Protein AF-A0A7I0J7G5-F1 (afdb_monomer_lite)

Secondary structure (DSSP, 8-state):
-PPPHHHHTT-SSHHHHHTGGG-TTSPPPSS--EEEEE-TTT--EEEEEE---HHHHHHHHHHHHHHHHHHHHS-HHHHHHHHHHHHHHHHHTTT-

pLDDT: mean 90.43, std 8.4, range [61.47, 98.62]

Structure (mmCIF, N/CA/C/O backbone):
data_AF-A0A7I0J7G5-F1
#
_entry.id   AF-A0A7I0J7G5-F1
#
loop_
_atom_site.group_PDB
_atom_site.id
_atom_site.type_symbol
_atom_site.label_atom_id
_atom_site.label_alt_id
_atom_site.label_comp_id
_atom_site.label_asym_id
_atom_site.label_entity_id
_atom_site.label_seq_id
_atom_site.pdbx_PDB_ins_code
_atom_site.Cartn_x
_atom_site.Cartn_y
_atom_site.Cartn_z
_atom_site.occupancy
_atom_site.B_iso_or_equiv
_atom_site.auth_seq_id
_atom_site.auth_comp_id
_atom_site.auth_asym_id
_atom_site.auth_atom_id
_atom_site.pdbx_PDB_model_num
ATOM 1 N N . MET A 1 1 ? -14.094 -3.064 1.791 1.00 61.47 1 MET A N 1
ATOM 2 C CA . MET A 1 1 ? -14.409 -2.665 3.172 1.00 61.47 1 MET A CA 1
ATOM 3 C C . MET A 1 1 ? -13.871 -1.263 3.379 1.00 61.47 1 MET A C 1
ATOM 5 O O . MET A 1 1 ? -12.676 -1.076 3.172 1.00 61.47 1 MET A O 1
ATOM 9 N N . PRO A 1 2 ? -14.724 -0.264 3.639 1.00 71.75 2 PRO A N 1
ATOM 10 C CA . PRO A 1 2 ? -14.260 1.093 3.895 1.00 71.75 2 PRO A CA 1
ATOM 11 C C . PRO A 1 2 ? -13.557 1.175 5.256 1.00 71.75 2 PRO A C 1
ATOM 13 O O . PRO A 1 2 ? -13.876 0.420 6.171 1.00 71.75 2 PRO A O 1
ATOM 16 N N . LEU A 1 3 ? -12.608 2.103 5.383 1.00 83.00 3 LEU A N 1
ATOM 17 C CA . LEU A 1 3 ? -12.076 2.493 6.689 1.00 83.00 3 LEU A CA 1
ATOM 18 C C . LEU A 1 3 ? -13.213 3.068 7.547 1.00 83.00 3 LEU A C 1
ATOM 20 O O . LEU A 1 3 ? -14.115 3.727 7.021 1.00 83.00 3 LEU A O 1
ATOM 24 N N . CYS A 1 4 ? -13.184 2.824 8.856 1.00 86.75 4 CYS A N 1
ATOM 25 C CA . CYS A 1 4 ? -14.240 3.278 9.755 1.00 86.75 4 CYS A CA 1
ATOM 26 C C . CYS A 1 4 ? -14.079 4.770 10.091 1.00 86.75 4 CYS A C 1
ATOM 28 O O . CYS A 1 4 ? -12.976 5.324 10.050 1.00 86.75 4 CYS A O 1
ATOM 30 N N . LEU A 1 5 ? -15.183 5.421 10.484 1.00 88.50 5 LEU A N 1
ATOM 31 C CA . LEU A 1 5 ? -15.198 6.841 10.859 1.00 88.50 5 LEU A CA 1
ATOM 32 C C . LEU A 1 5 ? -14.127 7.213 11.907 1.00 88.50 5 LEU A C 1
ATOM 34 O O . LEU A 1 5 ? -13.498 8.256 11.727 1.00 88.50 5 LEU A O 1
ATOM 38 N N . PRO A 1 6 ? -13.851 6.395 12.947 1.00 91.19 6 PRO A N 1
ATOM 39 C CA . PRO A 1 6 ? -12.790 6.697 13.905 1.00 91.19 6 PRO A CA 1
ATOM 40 C C . PRO A 1 6 ? -11.401 6.889 13.290 1.00 91.19 6 PRO A C 1
ATOM 42 O O . PRO A 1 6 ? -10.641 7.710 13.794 1.00 91.19 6 PRO A O 1
ATOM 45 N N . MET A 1 7 ? -11.088 6.193 12.190 1.00 89.50 7 MET A N 1
ATOM 46 C CA . MET A 1 7 ? -9.806 6.333 11.497 1.00 89.50 7 MET A CA 1
ATOM 47 C C . MET A 1 7 ? -9.762 7.574 10.600 1.00 89.50 7 MET A C 1
ATOM 49 O O . MET A 1 7 ? -8.748 8.259 10.553 1.00 89.50 7 MET A O 1
ATOM 53 N N . ILE A 1 8 ? -10.852 7.885 9.894 1.00 90.94 8 ILE A N 1
ATOM 54 C CA . ILE A 1 8 ? -10.827 8.929 8.855 1.00 90.94 8 ILE A CA 1
ATOM 55 C C . ILE A 1 8 ? -11.224 10.326 9.350 1.00 90.94 8 ILE A C 1
ATOM 57 O O . ILE A 1 8 ? -10.908 11.309 8.689 1.00 90.94 8 ILE A O 1
ATOM 61 N N . ARG A 1 9 ? -11.891 10.449 10.507 1.00 90.06 9 ARG A N 1
ATOM 62 C CA . ARG A 1 9 ? -12.467 11.724 10.994 1.00 90.06 9 ARG A CA 1
ATOM 63 C C . ARG A 1 9 ? -11.448 12.833 11.292 1.00 90.06 9 ARG A C 1
ATOM 65 O O . ARG A 1 9 ? -11.844 13.989 11.400 1.00 90.06 9 ARG A O 1
ATOM 72 N N . HIS A 1 10 ? -10.173 12.489 11.469 1.00 90.25 10 HIS A N 1
ATOM 73 C CA . HIS A 1 10 ? -9.103 13.439 11.799 1.00 90.25 10 HIS A CA 1
ATOM 74 C C . HIS A 1 10 ? -8.096 13.653 10.660 1.00 90.25 10 HIS A C 1
ATOM 76 O O . HIS A 1 10 ? -7.209 14.491 10.802 1.00 90.25 10 HIS A O 1
ATOM 82 N N . LEU A 1 11 ? -8.242 12.934 9.543 1.00 92.31 11 LEU A N 1
ATOM 83 C CA . LEU A 1 11 ? -7.386 13.100 8.370 1.00 92.31 11 LEU A CA 1
ATOM 84 C C . LEU A 1 11 ? -7.754 14.406 7.658 1.00 92.31 11 LEU A C 1
ATOM 86 O O . LEU A 1 11 ? -8.934 14.749 7.555 1.00 92.31 11 LEU A O 1
ATOM 90 N N . LYS A 1 12 ? -6.768 15.120 7.115 1.00 92.38 12 LYS A N 1
ATOM 91 C CA . LYS A 1 12 ? -7.003 16.276 6.234 1.00 92.38 12 LYS A CA 1
ATOM 92 C C . LYS A 1 12 ? -7.524 15.814 4.873 1.00 92.38 12 LYS A C 1
ATOM 94 O O . LYS A 1 12 ? -8.307 16.531 4.254 1.00 92.38 12 LYS A O 1
ATOM 99 N N . SER A 1 13 ? -7.137 14.609 4.442 1.00 89.19 13 SER A N 1
ATOM 100 C CA . SER A 1 13 ? -7.524 14.007 3.154 1.00 89.19 13 SER A CA 1
ATOM 101 C C . SER A 1 13 ? -8.378 12.727 3.305 1.00 89.19 13 SER A C 1
ATOM 103 O O . SER A 1 13 ? -7.988 11.668 2.809 1.00 89.19 13 SER A O 1
ATOM 105 N N . PRO A 1 14 ? -9.554 12.758 3.962 1.00 88.00 14 PRO A N 1
ATOM 106 C CA . PRO A 1 14 ? -10.298 11.544 4.325 1.00 88.00 14 PRO A CA 1
ATOM 107 C C . PRO A 1 14 ? -10.771 10.715 3.119 1.00 88.00 14 PRO A C 1
ATOM 109 O O . PRO A 1 14 ? -10.777 9.484 3.184 1.00 88.00 14 PRO A O 1
ATOM 112 N N . ASP A 1 15 ? -11.110 11.358 1.998 1.00 85.94 15 ASP A N 1
ATOM 113 C CA . ASP A 1 15 ? -11.573 10.673 0.783 1.00 85.94 15 ASP A CA 1
ATOM 114 C C . ASP A 1 15 ? -10.480 9.816 0.128 1.00 85.94 15 ASP 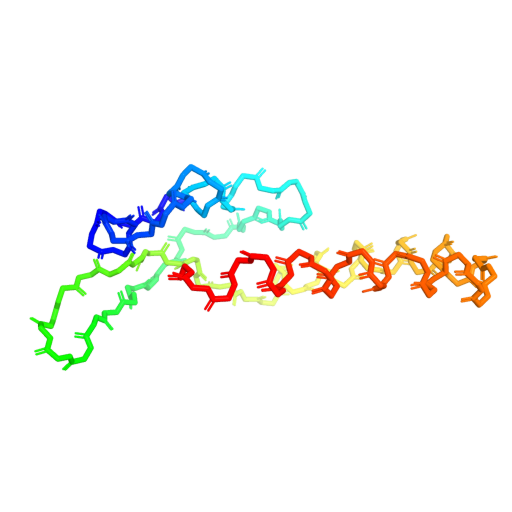A C 1
ATOM 116 O O . ASP A 1 15 ? -10.767 8.733 -0.396 1.00 85.94 15 ASP A O 1
ATOM 120 N N . LEU A 1 16 ? -9.221 10.273 0.195 1.00 83.81 16 LEU A N 1
ATOM 121 C CA . LEU A 1 16 ? -8.064 9.557 -0.346 1.00 83.81 16 LEU A CA 1
ATOM 122 C C . LEU A 1 16 ? -7.905 8.198 0.345 1.00 83.81 16 LEU A C 1
ATOM 124 O O . LEU A 1 16 ? -7.762 7.167 -0.315 1.00 83.81 16 LEU A O 1
ATOM 128 N N . PHE A 1 17 ? -7.999 8.188 1.675 1.00 81.44 17 PHE A N 1
ATOM 129 C CA . PHE A 1 17 ? -7.810 6.987 2.486 1.00 81.44 17 PHE A CA 1
ATOM 130 C C . PHE A 1 17 ? -9.075 6.122 2.573 1.00 81.44 17 PHE A C 1
ATOM 132 O O . PHE A 1 17 ? -8.990 4.893 2.543 1.00 81.44 17 PHE A O 1
ATOM 139 N N . GLY A 1 18 ? -10.270 6.723 2.579 1.00 79.00 18 GLY A N 1
ATOM 140 C CA . GLY A 1 18 ? -11.541 5.989 2.600 1.00 79.00 18 GLY A CA 1
ATOM 141 C C . GLY A 1 18 ? -11.752 5.095 1.368 1.00 79.00 18 GLY A C 1
ATOM 142 O O . GLY A 1 18 ? -12.416 4.054 1.439 1.00 79.00 18 GLY A O 1
ATOM 143 N N . ALA A 1 19 ? -11.140 5.454 0.236 1.00 75.88 19 ALA A N 1
ATOM 144 C CA . ALA A 1 19 ? -11.251 4.731 -1.025 1.00 75.88 19 ALA A CA 1
ATOM 145 C C . ALA A 1 19 ? -10.191 3.638 -1.246 1.00 75.88 19 ALA A C 1
ATOM 147 O O . ALA A 1 19 ? -10.304 2.926 -2.244 1.00 75.88 19 ALA A O 1
ATOM 148 N N . VAL A 1 20 ? -9.206 3.465 -0.352 1.00 75.06 20 VAL A N 1
ATOM 149 C CA . VAL A 1 20 ? -8.052 2.559 -0.558 1.00 75.06 20 VAL A CA 1
ATOM 150 C C . VAL A 1 20 ? -8.485 1.145 -0.942 1.00 75.06 20 VAL A C 1
ATOM 152 O O . VAL A 1 20 ? -7.942 0.562 -1.873 1.00 75.06 20 VAL A O 1
ATOM 155 N N . HIS A 1 21 ? -9.543 0.627 -0.321 1.00 73.12 21 HIS A N 1
ATOM 156 C CA . HIS A 1 21 ? -10.095 -0.700 -0.606 1.00 73.12 21 HIS A CA 1
ATOM 157 C C . HIS A 1 21 ? -10.612 -0.909 -2.044 1.00 73.12 21 HIS A C 1
ATOM 159 O O . HIS A 1 21 ? -10.930 -2.037 -2.413 1.00 73.12 21 HIS A O 1
ATOM 165 N N . ARG A 1 22 ? -10.760 0.162 -2.835 1.00 71.75 22 ARG A N 1
ATOM 166 C CA . ARG A 1 22 ? -11.222 0.127 -4.233 1.00 71.75 22 ARG A CA 1
ATOM 167 C C . ARG A 1 22 ? -10.079 0.202 -5.239 1.00 71.75 22 ARG A C 1
ATOM 169 O O . ARG A 1 22 ? -10.347 0.169 -6.438 1.00 71.75 22 ARG A O 1
ATOM 176 N N . LEU A 1 23 ? -8.830 0.332 -4.784 1.00 77.00 23 LEU A N 1
ATOM 177 C CA . LEU A 1 23 ? -7.679 0.383 -5.678 1.00 77.00 23 LEU A CA 1
ATOM 178 C C . LEU A 1 23 ? -7.626 -0.906 -6.515 1.00 77.00 23 LEU A C 1
ATOM 180 O O . LEU A 1 23 ? -7.483 -1.980 -5.934 1.00 77.00 23 LEU A O 1
ATOM 184 N N . PRO A 1 24 ? -7.687 -0.833 -7.860 1.00 70.56 24 PRO A N 1
ATOM 185 C CA . PRO A 1 24 ? -7.702 -2.023 -8.723 1.00 70.56 24 PRO A CA 1
ATOM 186 C C . PRO A 1 24 ? -6.466 -2.920 -8.564 1.00 70.56 24 PRO A C 1
ATOM 188 O O . PRO A 1 24 ? -6.503 -4.114 -8.867 1.00 70.56 24 PRO A O 1
ATOM 191 N N . ALA A 1 25 ? -5.362 -2.329 -8.096 1.00 71.62 25 ALA A N 1
ATOM 192 C CA . ALA A 1 25 ? -4.128 -3.033 -7.776 1.00 71.62 25 ALA A CA 1
ATOM 193 C C . ALA A 1 25 ? -4.288 -3.986 -6.578 1.00 71.62 25 ALA A C 1
ATOM 195 O O . ALA A 1 25 ? -3.627 -5.023 -6.535 1.00 71.62 25 ALA A O 1
ATOM 196 N N . LEU A 1 26 ? -5.184 -3.678 -5.636 1.00 70.50 26 LEU A N 1
ATOM 197 C CA . LEU A 1 26 ? -5.505 -4.570 -4.531 1.00 70.50 26 LEU A CA 1
ATOM 198 C C . LEU A 1 26 ? -6.369 -5.720 -5.065 1.00 70.50 26 LEU A C 1
ATOM 200 O O . LEU A 1 26 ? -7.373 -5.521 -5.750 1.00 70.50 26 LEU A O 1
ATOM 204 N N . GLY A 1 27 ? -5.931 -6.956 -4.820 1.00 72.56 27 GLY A N 1
ATOM 205 C CA . GLY A 1 27 ? -6.690 -8.149 -5.184 1.00 72.56 27 GLY A CA 1
ATOM 206 C C . GLY A 1 27 ? -8.065 -8.178 -4.515 1.00 72.56 27 GLY A C 1
ATOM 207 O O . GLY A 1 27 ? -8.270 -7.588 -3.456 1.00 72.56 27 GLY A O 1
ATOM 208 N N . ARG A 1 28 ? -9.015 -8.890 -5.128 1.00 76.94 28 ARG A N 1
ATOM 209 C CA . ARG A 1 28 ? -10.283 -9.201 -4.467 1.00 76.94 28 ARG A CA 1
ATOM 210 C C . ARG A 1 28 ? -10.056 -10.415 -3.560 1.00 76.94 28 ARG A C 1
ATOM 212 O O . ARG A 1 28 ? -9.525 -11.405 -4.064 1.00 76.94 28 ARG A O 1
ATOM 219 N N . PRO A 1 29 ? -10.446 -10.365 -2.276 1.00 80.06 29 PRO A N 1
ATOM 220 C CA . PRO A 1 29 ? -10.392 -11.544 -1.424 1.00 80.06 29 PRO A CA 1
ATOM 221 C C . PRO A 1 29 ? -11.290 -12.645 -2.003 1.00 80.06 29 PRO A C 1
ATOM 223 O O . PRO A 1 29 ? -12.372 -12.363 -2.529 1.00 80.06 29 PRO A O 1
ATOM 226 N N . VAL A 1 30 ? -10.807 -13.885 -1.954 1.00 81.06 30 VAL A N 1
ATOM 227 C CA . VAL A 1 30 ? -11.532 -15.072 -2.422 1.00 81.06 30 VAL A CA 1
ATOM 228 C C . VAL A 1 30 ? -12.483 -15.548 -1.323 1.00 81.06 30 VAL A C 1
ATOM 230 O O . VAL A 1 30 ? -13.595 -15.985 -1.615 1.00 81.06 30 VAL A O 1
ATOM 233 N N . GLY A 1 31 ? -12.065 -15.425 -0.060 1.00 80.81 31 GLY A N 1
ATOM 234 C CA . GLY A 1 31 ? -12.891 -15.701 1.114 1.00 80.81 31 GLY A CA 1
ATOM 235 C C . GLY A 1 31 ? -13.619 -14.480 1.691 1.00 80.81 31 GLY A C 1
ATOM 236 O O . GLY A 1 31 ? -13.348 -13.333 1.345 1.00 80.81 31 GLY A O 1
ATOM 237 N N . ASN A 1 32 ? -14.517 -14.751 2.644 1.00 85.19 32 ASN A N 1
ATOM 238 C CA . ASN A 1 32 ? -15.241 -13.735 3.422 1.00 85.19 32 ASN A CA 1
ATOM 239 C C . ASN A 1 32 ? -14.674 -13.554 4.842 1.00 85.19 32 ASN A C 1
ATOM 241 O O . ASN A 1 32 ? -15.308 -12.904 5.666 1.00 85.19 32 ASN A O 1
ATOM 245 N N . LYS A 1 33 ? -13.532 -14.180 5.164 1.00 91.06 33 LYS A N 1
ATOM 246 C CA . LYS A 1 33 ? -12.919 -14.032 6.487 1.00 91.06 33 LYS A CA 1
ATOM 247 C C . LYS A 1 33 ? -12.339 -12.633 6.630 1.00 91.06 33 LYS A C 1
ATOM 249 O O . LYS A 1 33 ? -11.672 -12.137 5.721 1.00 91.06 33 LYS A O 1
ATOM 254 N N . THR A 1 34 ? -12.578 -12.029 7.780 1.00 92.25 34 THR A N 1
ATOM 255 C CA . THR A 1 34 ? -12.132 -10.685 8.118 1.00 92.25 34 THR A CA 1
ATOM 256 C C . THR A 1 34 ? -11.683 -10.630 9.571 1.00 92.25 34 THR A C 1
ATOM 258 O O . THR A 1 34 ? -12.004 -11.513 10.370 1.00 92.25 34 THR A O 1
ATOM 261 N N . PHE A 1 35 ? -10.929 -9.589 9.910 1.00 93.25 35 PHE A N 1
ATOM 262 C CA . PHE A 1 35 ? -10.584 -9.257 11.284 1.00 93.25 35 PHE A CA 1
ATOM 263 C C . PHE A 1 35 ? -10.650 -7.746 11.509 1.00 93.25 35 PHE A C 1
ATOM 265 O O . PHE A 1 35 ? -10.439 -6.944 10.593 1.00 93.25 35 PHE A O 1
ATOM 272 N N . GLU A 1 36 ? -10.943 -7.365 12.748 1.00 95.06 36 GLU A N 1
ATOM 273 C CA . GLU A 1 36 ? -11.009 -5.970 13.165 1.00 95.06 36 GLU A CA 1
ATOM 274 C C . GLU A 1 36 ? -9.623 -5.453 13.559 1.00 95.06 36 GLU A C 1
ATOM 276 O O . GLU A 1 36 ? -8.867 -6.098 14.287 1.00 95.06 36 GLU A O 1
ATOM 281 N N . VAL A 1 37 ? -9.309 -4.245 13.102 1.00 94.06 37 VAL A N 1
ATOM 282 C CA . VAL A 1 37 ? -8.182 -3.449 13.581 1.00 94.06 37 VAL A CA 1
ATOM 283 C C . VAL A 1 37 ? -8.732 -2.446 14.579 1.00 94.06 37 VAL A C 1
ATOM 285 O O . VAL A 1 37 ? -9.573 -1.620 14.228 1.00 94.06 37 VAL A O 1
ATOM 288 N N . VAL A 1 38 ? -8.249 -2.506 15.815 1.00 96.56 38 VAL A N 1
ATOM 289 C CA . VAL A 1 38 ? -8.749 -1.688 16.924 1.00 96.56 38 VAL A CA 1
ATOM 290 C C . VAL A 1 38 ? -7.712 -0.673 17.388 1.00 96.56 38 VAL A C 1
ATOM 292 O O . VAL A 1 38 ? -6.507 -0.920 17.337 1.00 96.56 38 VAL A O 1
ATOM 295 N N . ASN A 1 39 ? -8.184 0.472 17.871 1.00 95.75 39 ASN A N 1
ATOM 296 C CA . ASN A 1 39 ? -7.350 1.455 18.540 1.00 95.75 39 ASN A CA 1
ATOM 297 C C . ASN A 1 39 ? -6.985 0.945 19.948 1.00 95.75 39 ASN A C 1
ATOM 299 O O . ASN A 1 39 ? -7.885 0.779 20.774 1.00 95.75 39 ASN A O 1
ATOM 303 N N . PRO A 1 40 ? -5.696 0.741 20.277 1.00 96.94 40 PRO A N 1
ATOM 304 C CA . PRO A 1 40 ? -5.301 0.191 21.571 1.00 96.94 40 PRO A CA 1
ATOM 305 C C . PRO A 1 40 ? -5.572 1.126 22.762 1.00 96.94 40 PRO A C 1
ATOM 307 O O . PRO A 1 40 ? -5.586 0.652 23.893 1.00 96.94 40 PRO A O 1
ATOM 310 N N . SER A 1 41 ? -5.775 2.434 22.548 1.00 96.81 41 SER A N 1
ATOM 311 C CA . SER A 1 41 ? -6.033 3.390 23.637 1.00 96.81 41 SER A CA 1
ATOM 312 C C . SER A 1 41 ? -7.516 3.584 23.959 1.00 96.81 41 SER A C 1
ATOM 314 O O . SER A 1 41 ? -7.839 3.970 25.081 1.00 96.81 41 SER A O 1
ATOM 316 N N . THR A 1 42 ? -8.417 3.317 23.007 1.00 96.00 42 THR A N 1
ATOM 317 C CA . THR A 1 42 ? -9.869 3.540 23.166 1.00 96.00 42 THR A CA 1
ATOM 318 C C . THR A 1 42 ? -10.716 2.284 22.981 1.00 96.00 42 THR A C 1
ATOM 320 O O . THR A 1 42 ? -11.858 2.253 23.429 1.00 96.00 42 THR A O 1
ATOM 323 N N . GLY A 1 43 ? -10.187 1.258 22.312 1.00 95.56 43 GLY A N 1
ATOM 324 C CA . GLY A 1 43 ? -10.938 0.076 21.889 1.00 95.56 43 GLY A CA 1
ATOM 325 C C . GLY A 1 43 ? -11.843 0.299 20.670 1.00 95.56 43 GLY A C 1
ATOM 326 O O . GLY A 1 43 ? -12.524 -0.633 20.257 1.00 95.56 43 GLY A O 1
ATOM 327 N N . GLU A 1 44 ? -11.871 1.500 20.076 1.00 95.94 44 GLU A N 1
ATOM 328 C CA . GLU A 1 44 ? -12.669 1.767 18.870 1.00 95.94 44 GLU A CA 1
ATOM 329 C C . GLU A 1 44 ? -12.143 0.968 17.663 1.00 95.94 44 GLU A C 1
ATOM 331 O O . GLU A 1 44 ? -10.934 0.895 17.436 1.00 95.94 44 GLU A O 1
ATOM 336 N N . VAL A 1 45 ? -13.047 0.433 16.836 1.00 94.56 45 VAL A N 1
ATOM 337 C CA . VAL A 1 45 ? -12.690 -0.216 15.564 1.00 94.56 45 VAL A CA 1
ATOM 338 C C . VAL A 1 45 ? -12.286 0.844 14.532 1.00 94.56 45 VAL A C 1
ATOM 340 O O . VAL A 1 45 ? -13.032 1.782 14.243 1.00 94.56 45 VAL A O 1
ATOM 343 N N . LEU A 1 46 ? -11.091 0.686 13.965 1.00 92.25 46 LEU A N 1
ATOM 344 C CA . LEU A 1 46 ? -10.503 1.564 12.951 1.00 92.25 46 LEU A CA 1
ATOM 345 C C . LEU A 1 46 ? -10.781 1.069 11.528 1.00 92.25 46 LEU A C 1
ATOM 347 O O . LEU A 1 46 ? -11.019 1.870 10.621 1.00 92.25 46 LEU A O 1
ATOM 351 N N . ALA A 1 47 ? -10.737 -0.247 11.327 1.00 91.38 47 ALA A N 1
ATOM 352 C CA . ALA A 1 47 ? -10.995 -0.889 10.046 1.00 91.38 47 ALA A CA 1
ATOM 353 C C . ALA A 1 47 ? -11.359 -2.364 10.229 1.00 91.38 47 ALA A C 1
ATOM 355 O O . ALA A 1 47 ? -10.959 -2.995 11.203 1.00 91.38 47 ALA A O 1
ATOM 356 N N . GLU A 1 48 ? -12.038 -2.921 9.233 1.00 89.75 48 GLU A N 1
ATOM 357 C CA . GLU A 1 48 ? -12.203 -4.361 9.055 1.00 89.75 48 GLU A CA 1
ATOM 358 C C . GLU A 1 48 ? -11.437 -4.779 7.794 1.00 89.75 48 GLU A C 1
ATOM 360 O O . GLU A 1 48 ? -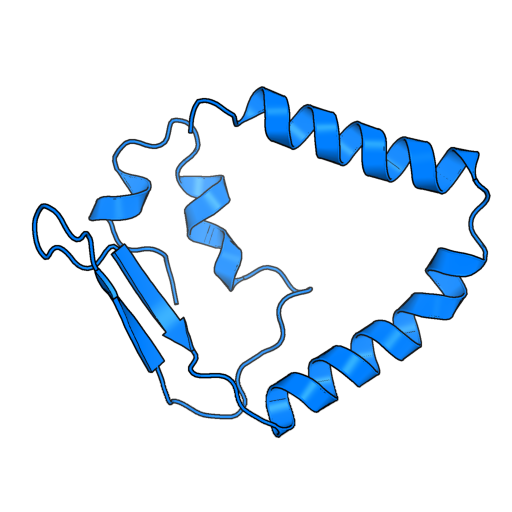11.698 -4.274 6.693 1.00 89.75 48 GLU A O 1
ATOM 365 N N . LEU A 1 49 ? -10.458 -5.668 7.954 1.00 88.94 49 LEU A N 1
ATOM 366 C CA . LEU A 1 49 ? -9.567 -6.101 6.879 1.00 88.94 49 LEU A CA 1
ATOM 367 C C . LEU A 1 49 ? -9.821 -7.569 6.520 1.00 88.94 49 LEU A C 1
ATOM 369 O O . LEU A 1 49 ? -10.151 -8.360 7.402 1.00 88.94 49 LEU A O 1
ATOM 373 N N . PRO A 1 50 ? -9.668 -7.959 5.241 1.00 89.38 50 PRO A N 1
ATOM 374 C CA . PRO A 1 50 ? -9.756 -9.359 4.851 1.00 89.38 50 PRO A CA 1
ATOM 375 C C . PRO A 1 50 ? -8.602 -10.167 5.453 1.00 89.38 50 PRO A C 1
ATOM 377 O O . PRO A 1 50 ? -7.441 -9.762 5.379 1.00 89.38 50 PRO A O 1
ATOM 380 N N . ASP A 1 51 ? -8.926 -11.338 5.989 1.00 91.50 51 ASP A N 1
ATOM 381 C CA . ASP A 1 51 ? -7.960 -12.341 6.437 1.00 91.50 51 ASP A CA 1
ATOM 382 C C . ASP A 1 51 ? -7.525 -13.178 5.222 1.00 91.50 51 ASP A C 1
ATOM 384 O O . ASP A 1 51 ? -8.141 -14.190 4.872 1.00 91.50 51 ASP A O 1
ATOM 388 N N . MET A 1 52 ? -6.538 -12.654 4.488 1.00 89.75 52 MET A N 1
ATOM 389 C CA . MET A 1 52 ? -6.054 -13.229 3.231 1.00 89.75 52 MET A CA 1
ATOM 390 C C . MET A 1 52 ? -5.178 -14.462 3.467 1.00 89.75 52 MET A C 1
ATOM 392 O O . MET A 1 52 ? -4.293 -14.456 4.322 1.00 89.75 52 MET A O 1
ATOM 396 N N . GLY A 1 53 ? -5.381 -15.502 2.654 1.00 90.50 53 GLY A N 1
ATOM 397 C CA . GLY A 1 53 ? -4.661 -16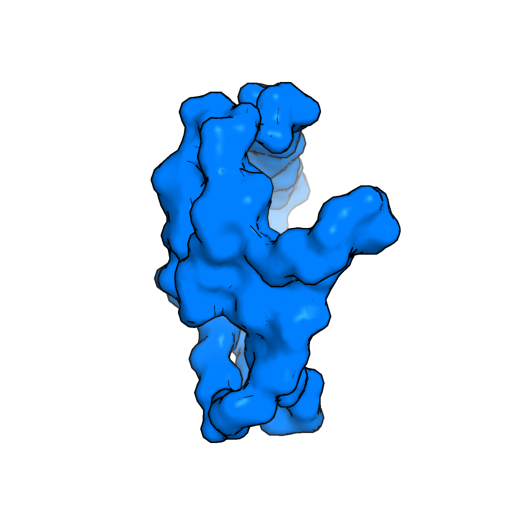.764 2.756 1.00 90.50 53 GLY A CA 1
ATOM 398 C C . GLY A 1 53 ? -3.807 -17.089 1.531 1.00 90.50 53 GLY A C 1
ATOM 399 O O . GLY A 1 53 ? -3.321 -16.222 0.798 1.00 90.50 53 GLY A O 1
ATOM 400 N N . VAL A 1 54 ? -3.604 -18.390 1.316 1.00 93.81 54 VAL A N 1
ATOM 401 C CA . VAL A 1 54 ? -2.739 -18.923 0.251 1.00 93.81 54 VAL A CA 1
ATOM 402 C C . VAL A 1 54 ? -3.230 -18.528 -1.143 1.00 93.81 54 VAL A C 1
ATOM 404 O O . VAL A 1 54 ? -2.414 -18.167 -1.987 1.00 93.81 54 VAL A O 1
ATOM 407 N N . GLU A 1 55 ? -4.538 -18.571 -1.395 1.00 91.31 55 GLU A N 1
ATOM 408 C CA . GLU A 1 55 ? -5.089 -18.299 -2.728 1.00 91.31 55 GLU A CA 1
ATOM 409 C C . GLU A 1 55 ? -4.976 -16.817 -3.106 1.00 91.31 55 GLU A C 1
ATOM 411 O O . GLU A 1 55 ? -4.527 -16.497 -4.208 1.00 91.31 55 GLU A O 1
ATOM 416 N N . GLU A 1 56 ? -5.284 -15.897 -2.186 1.00 90.38 56 GLU A N 1
ATOM 417 C CA . GLU A 1 56 ? -5.064 -14.463 -2.403 1.00 90.38 56 GLU A CA 1
ATOM 418 C C . GLU A 1 56 ? -3.579 -14.152 -2.619 1.00 90.38 56 GLU A C 1
ATOM 420 O O . GLU A 1 56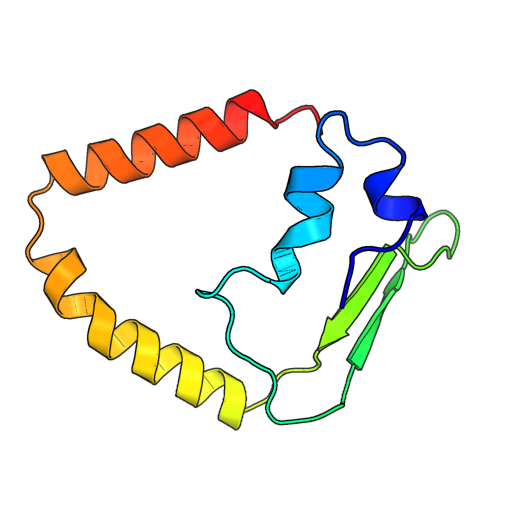 ? -3.229 -13.355 -3.493 1.00 90.38 56 GLU A O 1
ATOM 425 N N . THR A 1 57 ? -2.701 -14.824 -1.867 1.00 92.00 57 THR A N 1
ATOM 426 C CA . THR A 1 57 ? -1.248 -14.680 -2.009 1.00 92.00 57 THR A CA 1
ATOM 427 C C . THR A 1 57 ? -0.777 -15.141 -3.387 1.00 92.00 57 THR A C 1
ATOM 429 O O . THR A 1 57 ? -0.028 -14.418 -4.042 1.00 92.00 57 THR A O 1
ATOM 432 N N . ARG A 1 58 ? -1.242 -16.300 -3.879 1.00 93.81 58 ARG A N 1
ATOM 433 C CA . ARG A 1 58 ? -0.924 -16.770 -5.240 1.00 93.81 58 ARG A CA 1
ATOM 434 C C . ARG A 1 58 ? -1.393 -15.779 -6.299 1.00 93.81 58 ARG A C 1
ATOM 436 O O . ARG A 1 58 ? -0.599 -15.388 -7.146 1.00 93.81 58 ARG A O 1
ATOM 443 N N . ALA A 1 59 ? -2.629 -15.293 -6.197 1.00 90.69 59 ALA A N 1
ATOM 444 C CA . ALA A 1 59 ? -3.155 -14.306 -7.136 1.00 90.69 59 ALA A CA 1
ATOM 445 C C . ALA A 1 59 ? -2.336 -12.999 -7.139 1.00 90.69 59 ALA A C 1
ATOM 447 O O . ALA A 1 59 ? -2.162 -12.375 -8.188 1.00 90.69 59 ALA A O 1
ATOM 448 N N . ALA A 1 60 ? -1.815 -12.575 -5.982 1.00 90.81 60 ALA A N 1
ATOM 449 C CA . ALA A 1 60 ? -0.920 -11.423 -5.889 1.00 90.81 60 ALA A CA 1
ATOM 450 C C . ALA A 1 60 ? 0.439 -11.689 -6.562 1.00 90.81 60 ALA A C 1
ATOM 452 O O . ALA A 1 60 ? 0.930 -10.829 -7.297 1.00 90.81 60 ALA A O 1
ATOM 453 N N . VAL A 1 61 ? 1.015 -12.880 -6.365 1.00 94.56 61 VAL A N 1
ATOM 454 C CA . VAL A 1 61 ? 2.264 -13.306 -7.021 1.00 94.56 61 VAL A CA 1
ATOM 455 C C . VAL A 1 61 ? 2.098 -13.358 -8.538 1.00 94.56 61 VAL A C 1
ATOM 457 O O . VAL A 1 61 ? 2.930 -12.798 -9.248 1.00 94.56 61 VAL A O 1
ATOM 460 N N . ASP A 1 62 ? 1.009 -13.939 -9.040 1.00 93.75 62 ASP A N 1
ATOM 461 C CA . ASP A 1 62 ? 0.742 -14.033 -10.479 1.00 93.75 62 ASP A CA 1
ATOM 462 C C . ASP A 1 62 ? 0.622 -12.643 -11.120 1.00 93.75 62 ASP A C 1
ATOM 464 O O . ASP A 1 62 ? 1.222 -12.369 -12.162 1.00 93.75 62 ASP A O 1
ATOM 468 N N . LYS A 1 63 ? -0.088 -11.712 -10.465 1.00 92.94 63 LYS A N 1
ATOM 469 C CA . LYS A 1 63 ? -0.169 -10.313 -10.918 1.00 92.94 63 LYS A CA 1
ATOM 470 C C . LYS A 1 63 ? 1.200 -9.632 -10.932 1.00 92.94 63 LYS A C 1
ATOM 472 O O . LYS A 1 63 ? 1.520 -8.930 -11.892 1.00 92.94 63 LYS A O 1
ATOM 477 N N . ALA A 1 64 ? 2.001 -9.829 -9.885 1.00 94.19 64 ALA A N 1
ATOM 478 C CA . ALA A 1 64 ? 3.344 -9.266 -9.806 1.00 94.19 64 ALA A CA 1
ATOM 479 C C . ALA A 1 64 ? 4.255 -9.834 -10.903 1.00 94.19 64 ALA A C 1
ATOM 481 O O . ALA A 1 64 ? 4.985 -9.075 -11.537 1.00 94.19 64 ALA A O 1
ATOM 482 N N . TYR A 1 65 ? 4.164 -11.138 -11.178 1.00 97.12 65 TYR A N 1
ATOM 483 C CA . TYR A 1 65 ? 4.908 -11.804 -12.244 1.00 97.12 65 TYR A CA 1
ATOM 484 C C . TYR A 1 65 ? 4.589 -11.204 -13.620 1.00 97.12 65 TYR A C 1
ATOM 486 O O . TYR A 1 65 ? 5.504 -10.864 -14.369 1.00 97.12 65 TYR A O 1
ATOM 494 N N . VAL A 1 66 ? 3.305 -10.983 -13.924 1.00 96.12 66 VAL A N 1
ATOM 495 C CA . VAL A 1 66 ? 2.876 -10.335 -15.176 1.00 96.12 66 VAL A CA 1
ATOM 496 C C . VAL A 1 66 ? 3.402 -8.897 -15.285 1.00 96.12 66 VAL A C 1
ATOM 498 O O . VAL A 1 66 ? 3.843 -8.485 -16.356 1.00 96.12 66 VAL A O 1
ATOM 501 N N . ALA A 1 67 ? 3.391 -8.131 -14.190 1.00 95.75 67 ALA A N 1
ATOM 502 C CA . ALA A 1 67 ? 3.863 -6.743 -14.183 1.00 95.75 67 ALA A CA 1
ATOM 503 C C . ALA A 1 67 ? 5.399 -6.608 -14.240 1.00 95.75 67 ALA A C 1
ATOM 505 O O . ALA A 1 67 ? 5.914 -5.571 -14.673 1.00 95.75 67 ALA A O 1
ATOM 506 N N . GLN A 1 68 ? 6.135 -7.635 -13.801 1.00 98.00 68 GLN A N 1
ATOM 507 C CA . GLN A 1 68 ? 7.580 -7.574 -13.580 1.00 98.00 68 GLN A CA 1
ATOM 508 C C . GLN A 1 68 ? 8.358 -7.218 -14.847 1.00 98.00 68 GLN A C 1
ATOM 510 O O . GLN A 1 68 ? 9.247 -6.371 -14.784 1.00 98.00 68 GLN A O 1
ATOM 515 N N . SER A 1 69 ? 8.013 -7.815 -15.990 1.00 98.31 69 SER A N 1
ATOM 516 C CA . SER A 1 69 ? 8.751 -7.611 -17.242 1.00 98.31 69 SER A CA 1
ATOM 517 C C . SER A 1 69 ? 8.628 -6.172 -17.749 1.00 98.31 69 SER A C 1
ATOM 519 O O . SER A 1 69 ? 9.630 -5.558 -18.113 1.00 98.31 69 SER A O 1
ATOM 521 N N . GLY A 1 70 ? 7.421 -5.600 -17.692 1.00 98.19 70 GLY A N 1
ATOM 522 C CA . GLY A 1 70 ? 7.167 -4.207 -18.058 1.00 98.19 70 GLY A CA 1
ATOM 523 C C . GLY A 1 70 ? 7.896 -3.226 -17.142 1.00 98.19 70 GLY A C 1
ATOM 524 O O . GLY A 1 70 ? 8.520 -2.283 -17.620 1.00 98.19 70 GLY A O 1
ATOM 525 N N . TRP A 1 71 ? 7.892 -3.479 -15.830 1.00 98.06 71 TRP A N 1
ATOM 526 C CA . TRP A 1 71 ? 8.636 -2.658 -14.871 1.00 98.06 71 TRP A CA 1
ATOM 527 C C . TRP A 1 71 ? 10.159 -2.762 -15.053 1.00 98.06 71 TRP A C 1
ATOM 529 O O . TRP A 1 71 ? 10.875 -1.762 -14.963 1.00 98.06 71 TRP A O 1
ATOM 539 N N . ALA A 1 72 ? 10.666 -3.967 -15.324 1.00 98.19 72 ALA A N 1
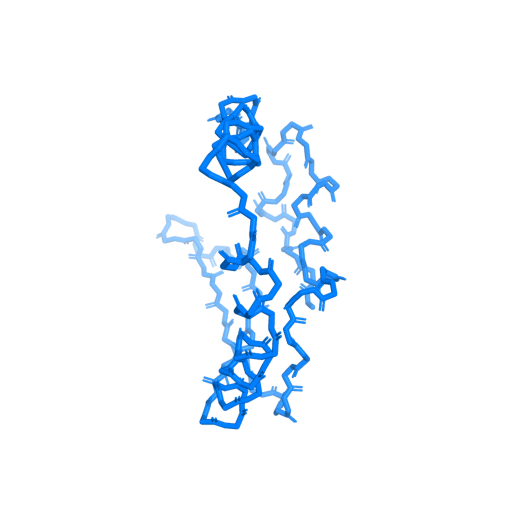ATOM 540 C CA . ALA A 1 72 ? 12.089 -4.221 -15.529 1.00 98.19 72 ALA A CA 1
ATOM 541 C C . ALA A 1 72 ? 12.622 -3.593 -16.826 1.00 98.19 72 ALA A C 1
ATOM 543 O O . ALA A 1 72 ? 13.778 -3.173 -16.858 1.00 98.19 72 ALA A O 1
ATOM 544 N N . ALA A 1 73 ? 11.785 -3.495 -17.862 1.00 98.44 73 ALA A N 1
ATOM 545 C CA . ALA A 1 73 ? 12.134 -2.877 -19.139 1.00 98.44 73 ALA A CA 1
ATOM 546 C C . ALA A 1 73 ? 12.326 -1.351 -19.056 1.00 98.44 73 ALA A C 1
ATOM 548 O O . ALA A 1 73 ? 12.967 -0.774 -19.933 1.00 98.44 73 ALA A O 1
ATOM 549 N N . LEU A 1 74 ? 11.802 -0.697 -18.013 1.00 98.56 74 LEU A N 1
ATOM 550 C CA . LEU A 1 74 ? 12.013 0.732 -17.795 1.00 98.56 74 LEU A CA 1
ATOM 551 C C . LEU A 1 74 ? 13.495 1.047 -17.560 1.00 98.56 74 LEU A C 1
ATOM 553 O O . LEU A 1 74 ? 14.258 0.272 -16.975 1.00 98.56 74 LEU A O 1
ATOM 557 N N . THR A 1 75 ? 13.905 2.245 -17.947 1.00 98.62 75 THR A N 1
ATOM 558 C CA . THR A 1 75 ? 15.218 2.784 -17.604 1.00 98.62 75 THR A CA 1
ATOM 559 C C . THR A 1 75 ? 15.310 3.101 -16.108 1.00 98.62 75 THR A C 1
ATOM 561 O O . THR A 1 75 ? 14.313 3.265 -15.398 1.00 98.62 75 THR A O 1
ATOM 564 N N . ALA A 1 76 ? 16.539 3.240 -15.605 1.00 98.38 76 ALA A N 1
ATOM 565 C CA . ALA A 1 76 ? 16.760 3.676 -14.227 1.00 98.38 76 ALA A CA 1
ATOM 566 C C . ALA A 1 76 ? 16.135 5.054 -13.944 1.00 98.38 76 ALA A C 1
ATOM 568 O O . ALA A 1 76 ? 15.613 5.268 -12.849 1.00 98.38 76 ALA A O 1
ATOM 569 N N . ARG A 1 77 ? 16.144 5.966 -14.931 1.00 98.50 77 ARG A N 1
ATOM 570 C CA . ARG A 1 77 ? 15.552 7.299 -14.788 1.00 98.50 77 ARG A CA 1
ATOM 571 C C . ARG A 1 77 ? 14.037 7.228 -14.628 1.00 98.50 77 ARG A C 1
ATOM 573 O O . ARG A 1 77 ? 13.519 7.794 -13.674 1.00 98.50 77 ARG A O 1
ATOM 580 N N . GLU A 1 78 ? 13.351 6.485 -15.493 1.00 98.62 78 GLU A N 1
ATOM 581 C CA . GLU A 1 78 ? 11.890 6.343 -15.433 1.00 98.62 78 GLU A CA 1
ATOM 582 C C . GLU A 1 78 ? 11.432 5.744 -14.099 1.00 98.62 78 GLU A C 1
ATOM 584 O O . GLU A 1 78 ? 10.512 6.265 -13.468 1.00 98.62 78 GLU A O 1
ATOM 589 N N . ARG A 1 79 ? 12.119 4.702 -13.604 1.00 98.50 79 ARG A N 1
ATOM 590 C CA . ARG A 1 79 ? 11.827 4.150 -12.270 1.00 98.50 79 ARG A CA 1
ATOM 591 C C . ARG A 1 79 ? 12.069 5.171 -11.159 1.00 98.50 79 ARG A C 1
ATOM 593 O O . ARG A 1 79 ? 11.255 5.272 -10.244 1.00 98.50 79 ARG A O 1
ATOM 600 N N . SER A 1 80 ? 13.162 5.933 -11.238 1.00 98.62 80 SER A N 1
ATOM 601 C CA . SER A 1 80 ? 13.462 6.995 -10.272 1.00 98.62 80 SER A CA 1
ATOM 602 C C . SER A 1 80 ? 12.386 8.076 -10.263 1.00 98.62 80 SER A C 1
ATOM 604 O O . SER A 1 80 ? 12.040 8.555 -9.191 1.00 98.62 80 SER A O 1
ATOM 606 N N . ASP A 1 81 ? 11.843 8.453 -11.420 1.00 98.62 81 ASP A N 1
ATOM 607 C CA . ASP A 1 81 ? 10.797 9.476 -11.510 1.00 98.62 81 ASP A CA 1
ATOM 608 C C . ASP A 1 81 ? 9.486 9.000 -10.864 1.00 98.62 81 ASP A C 1
ATOM 610 O O . ASP A 1 81 ? 8.837 9.762 -10.142 1.00 98.62 81 ASP A O 1
ATOM 614 N N . VAL A 1 82 ? 9.127 7.724 -11.049 1.00 98.25 82 VAL A N 1
ATOM 615 C CA . VAL A 1 82 ? 7.978 7.101 -10.367 1.00 98.25 82 VAL A CA 1
ATOM 616 C C . VAL A 1 82 ? 8.184 7.085 -8.850 1.00 98.25 82 VAL A C 1
ATOM 618 O O . VAL A 1 82 ? 7.310 7.535 -8.108 1.00 98.25 82 VAL A O 1
ATOM 621 N N . LEU A 1 83 ? 9.344 6.615 -8.382 1.00 98.38 83 LEU A N 1
ATOM 622 C CA . LEU A 1 83 ? 9.657 6.544 -6.951 1.00 98.38 83 LEU A CA 1
ATOM 623 C C . LEU A 1 83 ? 9.762 7.933 -6.310 1.00 98.38 83 LEU A C 1
ATOM 625 O O . LEU A 1 83 ? 9.306 8.122 -5.186 1.00 98.38 83 LEU A O 1
ATOM 629 N N . TRP A 1 84 ? 10.304 8.920 -7.025 1.00 98.44 84 TRP A N 1
ATOM 630 C CA . TRP A 1 84 ? 10.378 10.297 -6.547 1.00 98.44 84 TRP A CA 1
ATOM 631 C C . TRP A 1 84 ? 8.991 10.911 -6.389 1.00 98.44 84 TRP A C 1
ATOM 633 O O . TRP A 1 84 ? 8.710 11.540 -5.372 1.00 98.44 84 TRP A O 1
ATOM 643 N N . ARG A 1 85 ? 8.092 10.688 -7.356 1.00 98.44 85 ARG A N 1
ATOM 644 C CA . ARG A 1 85 ? 6.698 11.131 -7.238 1.00 98.44 85 ARG A CA 1
ATOM 645 C C . ARG A 1 85 ? 6.003 10.470 -6.051 1.00 98.44 85 ARG A C 1
ATOM 647 O O . ARG A 1 85 ? 5.290 11.151 -5.324 1.00 98.44 85 ARG A O 1
ATOM 654 N N . TRP A 1 86 ? 6.230 9.174 -5.834 1.00 97.56 86 TRP A N 1
ATOM 655 C CA . TRP A 1 86 ? 5.690 8.479 -4.667 1.00 97.56 86 TRP A CA 1
ATOM 656 C C . TRP A 1 86 ? 6.219 9.067 -3.353 1.00 97.56 86 TRP A C 1
ATOM 658 O O . TRP A 1 86 ? 5.432 9.330 -2.450 1.00 97.56 86 TRP A O 1
ATOM 668 N N . HIS A 1 87 ? 7.518 9.364 -3.276 1.00 98.38 87 HIS A N 1
ATOM 669 C CA . HIS A 1 87 ? 8.112 10.054 -2.131 1.00 98.38 87 HIS A CA 1
ATOM 670 C C . HIS A 1 87 ? 7.461 11.419 -1.869 1.00 98.38 87 HIS A C 1
ATOM 672 O O . HIS A 1 87 ? 7.093 11.692 -0.732 1.00 98.38 87 HIS A O 1
ATOM 678 N N . GLN A 1 88 ? 7.276 12.254 -2.898 1.00 98.44 88 GLN A N 1
ATOM 679 C CA . GLN A 1 88 ? 6.617 13.555 -2.729 1.00 98.44 88 GLN A CA 1
ATOM 680 C C . GLN A 1 88 ? 5.202 13.394 -2.161 1.00 98.44 88 GLN A C 1
ATOM 682 O O . GLN A 1 88 ? 4.875 14.046 -1.181 1.00 98.44 88 GLN A O 1
ATOM 687 N N . LEU A 1 89 ? 4.419 12.438 -2.676 1.00 96.00 89 LEU A N 1
ATOM 688 C CA . LEU A 1 89 ? 3.083 12.151 -2.144 1.00 96.00 89 LEU A CA 1
ATOM 689 C C . LEU A 1 89 ? 3.113 11.704 -0.673 1.00 96.00 89 LEU A C 1
ATOM 691 O O . LEU A 1 89 ? 2.241 12.091 0.095 1.00 96.00 89 LEU A O 1
ATOM 695 N N . ILE A 1 90 ? 4.107 10.916 -0.253 1.00 95.50 90 ILE A N 1
ATOM 696 C CA . ILE A 1 90 ? 4.260 10.545 1.164 1.00 95.50 90 ILE A CA 1
ATO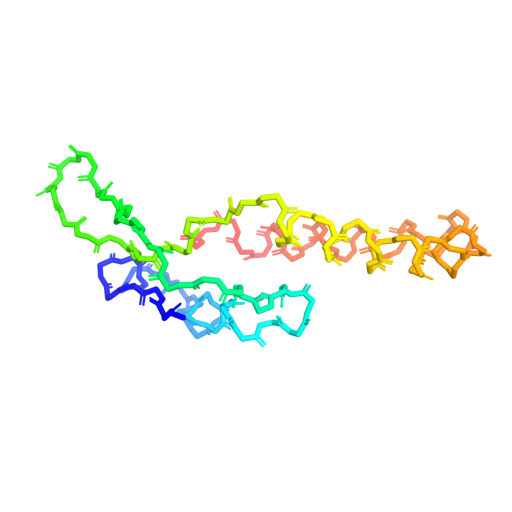M 697 C C . ILE A 1 90 ? 4.515 11.791 2.022 1.00 95.50 90 ILE A C 1
ATOM 699 O O . ILE A 1 90 ? 3.905 11.932 3.078 1.00 95.50 90 ILE A O 1
ATOM 703 N N . ILE A 1 91 ? 5.400 12.689 1.579 1.00 97.56 91 ILE A N 1
ATOM 704 C CA . ILE A 1 91 ? 5.727 13.918 2.315 1.00 97.56 91 ILE A CA 1
ATOM 705 C C . ILE A 1 91 ? 4.528 14.869 2.373 1.00 97.56 91 ILE A C 1
ATOM 707 O O . ILE A 1 91 ? 4.216 15.381 3.447 1.00 97.56 91 ILE A O 1
ATOM 711 N N . ASP A 1 92 ? 3.826 15.057 1.256 1.00 96.06 92 ASP A N 1
ATOM 712 C CA . ASP A 1 92 ? 2.649 15.926 1.163 1.00 96.06 92 ASP A CA 1
ATOM 713 C C . ASP A 1 92 ? 1.534 15.483 2.126 1.00 96.06 92 ASP A C 1
ATOM 715 O O . ASP A 1 92 ? 0.824 16.317 2.692 1.00 96.06 92 ASP A O 1
ATOM 719 N N . HIS A 1 93 ? 1.426 14.173 2.368 1.00 94.06 93 HIS A N 1
ATOM 720 C CA . HIS A 1 93 ? 0.432 13.564 3.250 1.00 94.06 93 HIS A CA 1
ATOM 721 C C . HIS A 1 93 ? 0.984 13.145 4.623 1.00 94.06 93 HIS A C 1
ATOM 723 O O . HIS A 1 93 ? 0.292 12.475 5.378 1.00 94.06 93 HIS A O 1
ATOM 729 N N . ALA A 1 94 ? 2.194 13.563 5.011 1.00 93.75 94 ALA A N 1
ATOM 730 C CA . ALA A 1 94 ? 2.816 13.139 6.275 1.00 93.75 94 ALA A CA 1
ATOM 731 C C . ALA A 1 94 ? 2.104 13.648 7.546 1.00 93.75 94 ALA A C 1
ATOM 733 O O . ALA A 1 94 ? 2.425 13.217 8.652 1.00 93.75 94 ALA A O 1
ATOM 734 N N . GLY A 1 95 ? 1.196 14.616 7.402 1.00 91.88 95 GLY A N 1
ATOM 735 C CA . GLY A 1 95 ? 0.381 15.142 8.497 1.00 91.88 95 GLY A CA 1
ATOM 736 C C . GLY A 1 95 ? -1.075 14.680 8.472 1.00 91.88 95 GLY A C 1
ATOM 737 O O . GLY A 1 95 ? -1.874 15.307 9.170 1.00 91.88 95 GLY A O 1
ATOM 738 N N . ASP A 1 96 ? -1.406 13.708 7.618 1.00 89.25 96 ASP A N 1
ATOM 739 C CA . ASP A 1 96 ? -2.613 12.878 7.714 1.00 89.25 96 ASP A CA 1
ATOM 740 C C . ASP A 1 96 ? -2.328 11.699 8.660 1.00 89.25 96 ASP A C 1
ATOM 742 O O . ASP A 1 96 ? -3.167 11.457 9.555 1.00 89.25 96 ASP A O 1
#

Foldseek 3Di:
DFWDCVQQVPFPCSVVRRCPVVPPLQDDAPDPAWDFDADPVPRHTGDIGHPHDDVSVVVNVVVCVVCVVVVVPDDPVVVVVVVVVVVVVCVVRVVD

Sequence (96 aa):
MPLCLPMIRHLKSPDLFGAVHRLPALGRPVGNKTFEVVNPSTGEVLAELPDMGVEETRAAVDKAYVAQSGWAALTARERSDVLWRWHQLIIDHAGD

Radius of gyration: 16.79 Å; chains: 1; bounding box: 32×35×43 Å